Protein AF-B5W670-F1 (afdb_monomer)

Radius of gyration: 33.32 Å; Cα contacts (8 Å, |Δi|>4): 83; chains: 1; bounding box: 75×30×85 Å

pLDDT: mean 88.49, std 16.22, range [33.72, 98.56]

Foldseek 3Di:
DLVCLLVQLVDDDPDSLVSLLVSLVVLVPDPDLQSSQQSLQSSLVSNVVPDDPVSSCVSRPVVSNVPHPVVVVVVVVVVVVVVVVCCVVVVVVVVVVVVVVVVVVVVVVVVVVVVQVVCCVVPNDDDPDDDPDPPPPDDDD

InterPro domains:
  IPR025587 Domain of unknown function DUF4351 [PF14261] (104-135)

Mean predicted aligned error: 9.89 Å

Sequence (141 aa):
MPGLLPFAVLAKTGDRQKLLEQVAAKIDAIADRRTQNNVAASTAILAGLVLEKVLIKRLLRQEIMQESVIYQDIWEEALEKGLQQGLEEGLQQGLQQGLQQGLQQGVTEGEKTLIFRLLNRRLGSLPERSSVKSISYHYPH

Structure (mmCIF, N/CA/C/O backbone):
data_AF-B5W670-F1
#
_entry.id   AF-B5W670-F1
#
loop_
_atom_site.group_PDB
_atom_site.id
_atom_site.type_symbol
_atom_site.label_atom_id
_atom_site.label_alt_id
_atom_site.label_comp_id
_atom_site.label_asym_id
_atom_site.label_entity_id
_atom_site.label_seq_id
_atom_site.pdbx_PDB_ins_code
_atom_site.Cartn_x
_atom_site.Cartn_y
_atom_site.Cartn_z
_atom_site.occupancy
_atom_site.B_iso_or_equiv
_atom_site.auth_seq_id
_atom_site.auth_comp_id
_atom_site.auth_asym_id
_atom_site.auth_atom_id
_atom_site.pdbx_PDB_model_num
ATOM 1 N N . MET A 1 1 ? 18.810 -0.175 -19.215 1.00 72.25 1 MET A N 1
ATOM 2 C CA . MET A 1 1 ? 18.946 0.448 -17.879 1.00 72.25 1 MET A CA 1
ATOM 3 C C . MET A 1 1 ? 17.582 0.466 -17.194 1.00 72.25 1 MET A C 1
ATOM 5 O O . MET A 1 1 ? 16.759 1.300 -17.555 1.00 72.25 1 MET A O 1
ATOM 9 N N . PRO A 1 2 ? 17.309 -0.462 -16.260 1.00 85.81 2 PRO A N 1
ATOM 10 C CA . PRO A 1 2 ? 16.006 -0.576 -15.591 1.00 85.81 2 PRO A CA 1
ATOM 11 C C . PRO A 1 2 ? 15.583 0.669 -14.794 1.00 85.81 2 PRO A C 1
ATOM 13 O O . PRO A 1 2 ? 14.401 0.982 -14.733 1.00 85.81 2 PRO A O 1
ATOM 16 N N . GLY A 1 3 ? 16.541 1.429 -14.248 1.00 89.25 3 GLY A N 1
ATOM 17 C CA . GLY A 1 3 ? 16.265 2.580 -13.376 1.00 89.25 3 GLY A CA 1
ATOM 18 C C . GLY A 1 3 ? 15.556 3.776 -14.028 1.00 89.25 3 GLY A C 1
ATOM 19 O O . GLY A 1 3 ? 15.088 4.653 -13.315 1.00 89.25 3 GLY A O 1
ATOM 20 N N . LEU A 1 4 ? 15.445 3.824 -15.361 1.00 93.69 4 LEU A N 1
ATOM 21 C CA . LEU A 1 4 ? 14.714 4.890 -16.065 1.00 93.69 4 LEU A CA 1
ATOM 22 C C . LEU A 1 4 ? 13.251 4.532 -16.362 1.00 93.69 4 LEU A C 1
ATOM 24 O O . LEU A 1 4 ? 12.469 5.412 -16.717 1.00 93.69 4 LEU A O 1
ATOM 28 N N . LEU A 1 5 ? 12.872 3.259 -16.214 1.00 95.38 5 LEU A N 1
ATOM 29 C CA . LEU A 1 5 ? 11.507 2.792 -16.471 1.00 95.38 5 LEU A CA 1
ATOM 30 C C . LEU A 1 5 ? 10.442 3.534 -15.643 1.00 95.38 5 LEU A C 1
ATOM 32 O O . LEU A 1 5 ? 9.430 3.907 -16.239 1.00 95.38 5 LEU A O 1
ATOM 36 N N . PRO A 1 6 ? 10.668 3.859 -14.352 1.00 96.56 6 PRO A N 1
ATOM 37 C CA . PRO A 1 6 ? 9.687 4.601 -13.567 1.00 96.56 6 PRO A CA 1
ATOM 38 C C . PRO A 1 6 ? 9.381 5.989 -14.137 1.00 96.56 6 PRO A C 1
ATOM 40 O O . PRO A 1 6 ? 8.246 6.438 -14.072 1.00 96.56 6 PRO A O 1
ATOM 43 N N . PHE A 1 7 ? 10.358 6.665 -14.744 1.00 95.81 7 PHE A N 1
ATOM 44 C CA . PHE A 1 7 ? 10.157 7.998 -15.322 1.00 95.81 7 PHE A CA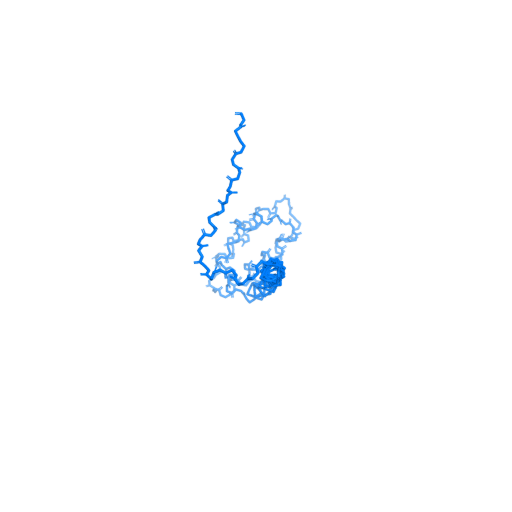 1
ATOM 45 C C . PHE A 1 7 ? 9.478 7.956 -16.691 1.00 95.81 7 PHE A C 1
ATOM 47 O O . PHE A 1 7 ? 8.849 8.933 -17.094 1.00 95.81 7 PHE A O 1
ATOM 54 N N . ALA A 1 8 ? 9.574 6.831 -17.407 1.00 94.94 8 ALA A N 1
ATOM 55 C CA . ALA A 1 8 ? 8.996 6.695 -18.738 1.00 94.94 8 ALA A CA 1
ATOM 56 C C . ALA A 1 8 ? 7.480 6.946 -18.730 1.00 94.94 8 ALA A C 1
ATOM 58 O O . ALA A 1 8 ? 6.968 7.578 -19.648 1.00 94.94 8 ALA A O 1
ATOM 59 N N . VAL A 1 9 ? 6.772 6.541 -17.671 1.00 94.50 9 VAL A N 1
ATOM 60 C CA . VAL A 1 9 ? 5.311 6.724 -17.552 1.00 94.50 9 VAL A CA 1
ATOM 61 C C . VAL A 1 9 ? 4.882 8.197 -17.480 1.00 94.50 9 VAL A C 1
ATOM 63 O O . VAL A 1 9 ? 3.726 8.510 -17.749 1.00 94.50 9 VAL A O 1
ATOM 66 N N . LEU A 1 10 ? 5.810 9.109 -17.169 1.00 94.75 10 LEU A N 1
ATOM 67 C CA . LEU A 1 10 ? 5.571 10.554 -17.113 1.00 94.75 10 LEU A CA 1
ATOM 68 C C . LEU A 1 10 ? 5.786 11.252 -18.466 1.00 94.75 10 LEU A C 1
ATOM 70 O O . LEU A 1 10 ? 5.546 12.456 -18.585 1.00 94.75 10 LEU A O 1
ATOM 74 N N . ALA A 1 11 ? 6.241 10.527 -19.492 1.00 93.31 11 ALA A N 1
ATOM 75 C CA . ALA A 1 11 ? 6.491 11.103 -20.805 1.00 93.31 11 ALA A CA 1
ATOM 76 C C . ALA A 1 11 ? 5.214 11.706 -21.416 1.00 93.31 11 ALA A C 1
ATOM 78 O O . ALA A 1 11 ? 4.104 11.180 -21.283 1.00 93.31 11 ALA A O 1
ATOM 79 N N . LYS A 1 12 ? 5.372 12.815 -22.149 1.00 89.81 12 LYS A N 1
ATOM 80 C CA . LYS A 1 12 ? 4.289 13.377 -22.965 1.00 89.81 12 LYS A CA 1
ATOM 81 C C . LYS A 1 12 ? 4.046 12.453 -24.160 1.00 89.81 12 LYS A C 1
ATOM 83 O O . LYS A 1 12 ? 4.820 12.454 -25.110 1.00 89.81 12 LYS A O 1
ATOM 88 N N . THR A 1 13 ? 2.976 11.666 -24.098 1.00 90.00 13 THR A N 1
ATOM 89 C CA . THR A 1 13 ? 2.548 10.737 -25.154 1.00 90.00 13 THR A CA 1
ATOM 90 C C . THR A 1 13 ? 1.045 10.864 -25.407 1.00 90.00 13 THR A C 1
ATOM 92 O O . THR A 1 13 ? 0.295 11.261 -24.511 1.00 90.00 13 THR A O 1
ATOM 95 N N . GLY A 1 14 ? 0.617 10.526 -26.627 1.00 87.06 14 GLY A N 1
ATOM 96 C CA . GLY A 1 14 ? -0.797 10.437 -27.002 1.00 87.06 14 GLY A CA 1
ATOM 97 C C . GLY A 1 14 ? -1.510 9.217 -26.410 1.00 87.06 14 GLY A C 1
ATOM 98 O O . GLY A 1 14 ? -2.727 9.239 -26.285 1.00 87.06 14 GLY A O 1
ATOM 99 N N . ASP A 1 15 ? -0.760 8.189 -25.995 1.00 93.38 15 ASP A N 1
ATOM 100 C CA . ASP A 1 15 ? -1.303 6.967 -25.394 1.00 93.38 15 ASP A CA 1
ATOM 101 C C . ASP A 1 15 ? -0.427 6.509 -24.217 1.00 93.38 15 ASP A C 1
ATOM 103 O O . ASP A 1 15 ? 0.620 5.873 -24.380 1.00 93.38 15 ASP A O 1
ATOM 107 N N . ARG A 1 16 ? -0.840 6.902 -23.007 1.00 93.44 16 ARG A N 1
ATOM 108 C CA . ARG A 1 16 ? -0.138 6.573 -21.755 1.00 93.44 16 ARG A CA 1
ATOM 109 C C . ARG A 1 16 ? -0.405 5.148 -21.291 1.00 93.44 16 ARG A C 1
ATOM 111 O O . ARG A 1 16 ? 0.464 4.566 -20.648 1.00 93.44 16 ARG A O 1
ATOM 118 N N . GLN A 1 17 ? -1.569 4.586 -21.615 1.00 94.50 17 GLN A N 1
ATOM 119 C CA . GLN A 1 17 ? -1.895 3.215 -21.241 1.00 94.50 17 GLN A CA 1
ATOM 120 C C . GLN A 1 17 ? -0.957 2.248 -21.960 1.00 94.50 17 GLN A C 1
ATOM 122 O O . GLN A 1 17 ? -0.284 1.453 -21.308 1.00 94.50 17 GLN A O 1
ATOM 127 N N . LYS A 1 18 ? -0.838 2.379 -23.283 1.00 95.69 18 LYS A N 1
ATOM 128 C CA . LYS A 1 18 ? 0.070 1.547 -24.075 1.00 95.69 18 LYS A CA 1
ATOM 129 C C . LYS A 1 18 ? 1.525 1.699 -23.635 1.00 95.69 18 LYS A C 1
ATOM 131 O O . LYS A 1 18 ? 2.289 0.735 -23.652 1.00 95.69 18 LYS A O 1
ATOM 136 N N . LEU A 1 19 ? 1.923 2.902 -23.216 1.00 96.12 19 LEU A N 1
ATOM 137 C CA . LEU A 1 19 ? 3.254 3.126 -22.655 1.00 96.12 19 LEU A CA 1
ATOM 138 C C . LEU A 1 19 ? 3.445 2.376 -21.329 1.00 96.12 19 LEU A C 1
ATOM 140 O O . LEU A 1 19 ? 4.474 1.728 -21.152 1.00 96.12 19 LEU A O 1
ATOM 144 N N . LEU A 1 20 ? 2.465 2.416 -20.423 1.00 96.56 20 LEU A N 1
ATOM 145 C CA . LEU A 1 20 ? 2.518 1.666 -19.167 1.00 96.56 20 LEU A CA 1
ATOM 146 C C . LEU A 1 20 ? 2.540 0.149 -19.406 1.00 96.56 20 LEU A C 1
ATOM 148 O O . LEU A 1 20 ? 3.297 -0.544 -18.736 1.00 96.56 20 LEU A O 1
ATOM 152 N N . GLU A 1 21 ? 1.793 -0.363 -20.387 1.00 96.94 21 GLU A N 1
ATOM 153 C CA . GLU A 1 21 ? 1.841 -1.777 -20.795 1.00 96.94 21 GLU A CA 1
ATOM 154 C C . GLU A 1 21 ? 3.256 -2.188 -21.241 1.00 96.94 21 GLU A C 1
ATOM 156 O O . GLU A 1 21 ? 3.786 -3.208 -20.801 1.00 96.94 21 GLU A O 1
ATOM 161 N N . GLN A 1 22 ? 3.915 -1.361 -22.060 1.00 96.62 22 GLN A N 1
ATOM 162 C CA . GLN A 1 22 ? 5.296 -1.603 -22.490 1.00 96.62 22 GLN A CA 1
ATOM 163 C C . GLN A 1 22 ? 6.297 -1.517 -21.336 1.00 96.62 22 GLN A C 1
ATOM 165 O O . GLN A 1 22 ? 7.262 -2.280 -21.294 1.00 96.62 22 GLN A O 1
ATOM 170 N N . VAL A 1 23 ? 6.101 -0.568 -20.418 1.00 97.25 23 VAL A N 1
ATOM 171 C CA . VAL A 1 23 ? 6.943 -0.427 -19.227 1.00 97.25 23 VAL A CA 1
ATOM 172 C C . VAL A 1 23 ? 6.778 -1.646 -18.322 1.00 97.25 23 VAL A C 1
ATOM 174 O O . VAL A 1 23 ? 7.789 -2.221 -17.934 1.00 97.25 23 VAL A O 1
ATOM 177 N N . ALA A 1 24 ? 5.549 -2.095 -18.064 1.00 97.25 24 ALA A N 1
ATOM 178 C CA . ALA A 1 24 ? 5.267 -3.293 -17.277 1.00 97.25 24 ALA A CA 1
ATOM 179 C C . ALA A 1 24 ? 5.950 -4.534 -17.874 1.00 97.25 24 ALA A C 1
ATOM 181 O O . ALA A 1 24 ? 6.702 -5.207 -17.178 1.00 97.25 24 ALA A O 1
ATOM 182 N N . ALA A 1 25 ? 5.829 -4.755 -19.188 1.00 97.00 25 ALA A N 1
ATOM 183 C CA . ALA A 1 25 ? 6.509 -5.866 -19.860 1.00 97.00 25 ALA A CA 1
ATOM 184 C C . ALA A 1 25 ? 8.045 -5.807 -19.723 1.00 97.00 25 ALA A C 1
ATOM 186 O O . ALA A 1 25 ? 8.707 -6.834 -19.571 1.00 97.00 25 ALA A O 1
ATOM 187 N N . LYS A 1 26 ? 8.639 -4.604 -19.748 1.00 97.25 26 LYS A N 1
ATOM 188 C CA . LYS A 1 26 ? 10.084 -4.425 -19.515 1.00 97.25 26 LYS A CA 1
ATOM 189 C C . LYS A 1 26 ? 10.483 -4.687 -18.066 1.00 97.25 26 LYS A C 1
ATOM 191 O O . LYS A 1 26 ? 11.605 -5.131 -17.842 1.00 97.25 26 LYS A O 1
ATOM 196 N N . ILE A 1 27 ? 9.607 -4.392 -17.108 1.00 96.69 27 ILE A N 1
ATOM 197 C CA . ILE A 1 27 ? 9.814 -4.680 -15.685 1.00 96.69 27 ILE A CA 1
ATOM 198 C C . ILE A 1 27 ? 9.751 -6.190 -15.441 1.00 96.69 27 ILE A C 1
ATOM 200 O O . ILE A 1 27 ? 10.632 -6.740 -14.783 1.00 96.69 27 ILE A O 1
ATOM 204 N N . ASP A 1 28 ? 8.782 -6.878 -16.042 1.00 95.50 28 ASP A N 1
ATOM 205 C CA . ASP A 1 28 ? 8.635 -8.335 -15.939 1.00 95.50 28 ASP A CA 1
ATOM 206 C C . ASP A 1 28 ? 9.860 -9.085 -16.491 1.00 95.50 28 ASP A C 1
ATOM 208 O O . ASP A 1 28 ? 10.223 -10.144 -15.988 1.00 95.50 28 ASP A O 1
ATOM 212 N N . ALA A 1 29 ? 10.550 -8.503 -1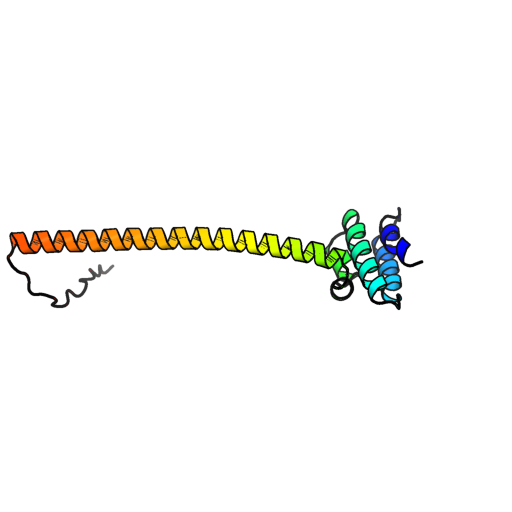7.475 1.00 95.94 29 ALA A N 1
ATOM 213 C CA . ALA A 1 29 ? 11.772 -9.055 -18.057 1.00 95.94 29 ALA A CA 1
ATOM 214 C C . ALA A 1 29 ? 13.052 -8.826 -17.217 1.00 95.94 29 ALA A C 1
ATOM 216 O O . ALA A 1 29 ? 14.134 -9.259 -17.621 1.00 95.94 29 ALA A O 1
ATOM 217 N N . ILE A 1 30 ? 12.982 -8.127 -16.077 1.00 96.19 30 ILE A N 1
ATOM 218 C CA . ILE A 1 30 ? 14.143 -7.903 -15.201 1.00 96.19 30 ILE A CA 1
ATOM 219 C C . ILE A 1 30 ? 14.471 -9.198 -14.442 1.00 96.19 30 ILE A C 1
ATOM 221 O O . ILE A 1 30 ? 13.661 -9.686 -13.663 1.00 96.19 30 ILE A O 1
ATOM 225 N N . ALA A 1 31 ? 15.689 -9.719 -14.627 1.00 95.62 31 ALA A N 1
ATOM 226 C CA . ALA A 1 31 ? 16.132 -10.968 -14.000 1.00 95.62 31 ALA A CA 1
ATOM 227 C C . ALA A 1 31 ? 16.379 -10.851 -12.484 1.00 95.62 31 ALA A C 1
ATOM 229 O O . ALA A 1 31 ? 16.074 -11.775 -11.734 1.00 95.62 31 ALA A O 1
ATOM 230 N N . ASP A 1 32 ? 16.944 -9.730 -12.023 1.00 95.69 32 ASP A N 1
ATOM 231 C CA . ASP A 1 32 ? 17.168 -9.510 -10.594 1.00 95.69 32 ASP A CA 1
ATOM 232 C C . ASP A 1 32 ? 15.854 -9.142 -9.899 1.00 95.69 32 ASP A C 1
ATOM 234 O O . ASP A 1 32 ? 15.304 -8.056 -10.109 1.00 95.69 32 ASP A O 1
ATOM 238 N N . ARG A 1 33 ? 15.378 -10.042 -9.037 1.00 94.31 33 ARG A N 1
ATOM 239 C CA . ARG A 1 33 ? 14.099 -9.911 -8.336 1.00 94.31 33 ARG A CA 1
ATOM 240 C C . ARG A 1 33 ? 14.033 -8.626 -7.509 1.00 94.31 33 ARG A C 1
ATOM 242 O O . ARG A 1 33 ? 13.046 -7.905 -7.581 1.00 94.31 33 ARG A O 1
ATOM 249 N N . ARG A 1 34 ? 15.110 -8.264 -6.804 1.00 93.88 34 ARG A N 1
ATOM 250 C CA . ARG A 1 34 ? 15.149 -7.038 -5.988 1.00 93.88 34 ARG A CA 1
ATOM 251 C C . ARG A 1 34 ? 14.987 -5.780 -6.844 1.00 93.88 34 ARG A C 1
ATOM 253 O O . ARG A 1 34 ? 14.223 -4.880 -6.493 1.00 93.88 34 ARG A O 1
ATOM 260 N N . THR A 1 35 ? 15.687 -5.709 -7.973 1.00 95.69 35 THR A N 1
ATOM 261 C CA . THR A 1 35 ? 15.564 -4.610 -8.937 1.00 95.69 35 THR A CA 1
ATOM 262 C C . THR A 1 35 ? 14.170 -4.579 -9.547 1.00 95.69 35 THR A C 1
ATOM 264 O O . THR A 1 35 ? 13.567 -3.509 -9.597 1.00 95.69 35 THR A O 1
ATOM 267 N N . GLN A 1 36 ? 13.630 -5.728 -9.958 1.00 96.25 36 GLN A N 1
ATOM 268 C CA . GLN A 1 36 ? 12.277 -5.829 -10.501 1.00 96.25 36 GLN A CA 1
ATOM 269 C C . GLN A 1 36 ? 11.245 -5.249 -9.527 1.00 96.25 36 GLN A C 1
ATOM 271 O O . GLN A 1 36 ? 10.452 -4.393 -9.915 1.00 96.25 36 GLN A O 1
ATOM 276 N N . ASN A 1 37 ? 11.305 -5.649 -8.257 1.00 95.94 37 ASN A N 1
ATOM 277 C CA . ASN A 1 37 ? 10.352 -5.240 -7.225 1.00 95.94 37 ASN A CA 1
ATOM 278 C C . ASN A 1 37 ? 10.407 -3.729 -6.976 1.00 95.94 37 ASN A C 1
ATOM 280 O O . ASN A 1 37 ? 9.378 -3.053 -6.975 1.00 95.94 37 ASN A O 1
ATOM 284 N N . ASN A 1 38 ? 11.617 -3.178 -6.837 1.00 95.69 38 ASN A N 1
ATOM 285 C CA . ASN A 1 38 ? 11.818 -1.745 -6.612 1.00 95.69 38 ASN A CA 1
ATOM 286 C C . ASN A 1 38 ? 11.418 -0.891 -7.820 1.00 95.69 38 ASN A C 1
ATOM 288 O O . ASN A 1 38 ? 10.823 0.180 -7.663 1.00 95.69 38 ASN A O 1
ATOM 292 N N . VAL A 1 39 ? 11.718 -1.352 -9.036 1.00 96.56 39 VAL A N 1
ATOM 293 C CA . VAL A 1 39 ? 11.316 -0.653 -10.260 1.00 96.56 39 VAL A CA 1
ATOM 294 C C . VAL A 1 39 ? 9.800 -0.722 -10.437 1.00 96.56 39 VAL A C 1
ATOM 296 O O . VAL A 1 39 ? 9.198 0.297 -10.765 1.00 96.56 39 VAL A O 1
ATOM 299 N N . ALA A 1 40 ? 9.159 -1.861 -10.161 1.00 97.00 40 ALA A N 1
ATOM 300 C CA . ALA A 1 40 ? 7.703 -1.986 -10.189 1.00 97.00 40 ALA A CA 1
ATOM 301 C C . ALA A 1 40 ? 7.033 -1.008 -9.210 1.00 97.00 40 ALA A C 1
ATOM 303 O O . ALA A 1 40 ? 6.167 -0.234 -9.621 1.00 97.00 40 ALA A O 1
ATOM 304 N N . ALA A 1 41 ? 7.488 -0.978 -7.952 1.00 96.44 41 ALA A N 1
ATOM 305 C CA . ALA A 1 41 ? 6.932 -0.113 -6.912 1.00 96.44 41 ALA A CA 1
ATOM 306 C C . ALA A 1 41 ? 7.077 1.377 -7.253 1.00 96.44 41 ALA A C 1
ATOM 308 O O . ALA A 1 41 ? 6.092 2.116 -7.267 1.00 96.44 41 ALA A O 1
ATOM 309 N N . SER A 1 42 ? 8.286 1.817 -7.610 1.00 96.25 42 SER A N 1
ATOM 310 C CA . SER A 1 42 ? 8.527 3.212 -8.006 1.00 96.25 42 SER A CA 1
ATOM 311 C C . SER A 1 42 ? 7.765 3.606 -9.278 1.00 96.25 42 SER A C 1
ATOM 313 O O . SER A 1 42 ? 7.234 4.714 -9.353 1.00 96.25 42 SER A O 1
ATOM 315 N N . THR A 1 43 ? 7.633 2.698 -10.252 1.00 97.19 43 THR A N 1
ATOM 316 C CA . THR A 1 43 ? 6.819 2.932 -11.457 1.00 97.19 43 THR A CA 1
ATOM 317 C C . THR A 1 43 ? 5.346 3.101 -11.103 1.00 97.19 43 THR A C 1
ATOM 319 O O . THR A 1 43 ? 4.710 4.012 -11.623 1.00 97.19 43 THR A O 1
ATOM 322 N N . ALA A 1 44 ? 4.797 2.275 -10.208 1.00 96.69 44 ALA A N 1
ATOM 323 C CA . ALA A 1 44 ? 3.405 2.390 -9.778 1.00 96.69 44 ALA A CA 1
ATOM 324 C C . ALA A 1 44 ? 3.131 3.721 -9.062 1.00 96.69 44 ALA A C 1
ATOM 326 O O . ALA A 1 44 ? 2.107 4.353 -9.327 1.00 96.69 44 ALA A O 1
ATOM 327 N N . ILE A 1 45 ? 4.063 4.174 -8.215 1.00 95.06 45 ILE A N 1
ATOM 328 C CA . ILE A 1 45 ? 3.982 5.473 -7.531 1.00 95.06 45 ILE A CA 1
ATOM 329 C C . ILE A 1 45 ? 3.946 6.617 -8.552 1.00 95.06 45 ILE A C 1
ATOM 331 O O . ILE A 1 45 ? 3.049 7.456 -8.500 1.00 95.06 45 ILE A O 1
ATOM 335 N N . LEU A 1 46 ? 4.873 6.632 -9.517 1.00 96.62 46 LEU A N 1
ATOM 336 C CA . LEU A 1 46 ? 4.929 7.692 -10.530 1.00 96.62 46 LEU A CA 1
ATOM 337 C C . LEU A 1 46 ? 3.755 7.631 -11.513 1.00 96.62 46 LEU A C 1
ATOM 339 O O . LEU A 1 46 ? 3.201 8.668 -11.872 1.00 96.62 46 LEU A O 1
ATOM 343 N N . ALA A 1 47 ? 3.326 6.433 -11.912 1.00 96.69 47 ALA A N 1
ATOM 344 C CA . ALA A 1 47 ? 2.148 6.258 -12.754 1.00 96.69 47 ALA A CA 1
ATOM 345 C C . ALA A 1 47 ? 0.887 6.797 -12.064 1.00 96.69 47 ALA A C 1
ATOM 347 O O . ALA A 1 47 ? 0.044 7.390 -12.732 1.00 96.69 47 ALA A O 1
ATOM 348 N N . GLY A 1 48 ? 0.789 6.673 -10.735 1.00 95.69 48 GLY A N 1
ATOM 349 C CA . GLY A 1 48 ? -0.321 7.203 -9.937 1.00 95.69 48 GLY A CA 1
ATOM 350 C C . GLY A 1 48 ? -0.511 8.718 -10.032 1.00 95.69 48 GLY A C 1
ATOM 351 O O . GLY A 1 48 ? -1.596 9.207 -9.736 1.00 95.69 48 GLY A O 1
ATOM 352 N N . LEU A 1 49 ? 0.504 9.460 -10.488 1.00 95.81 49 LEU A N 1
ATOM 353 C CA . LEU A 1 49 ? 0.417 10.906 -10.707 1.00 95.81 49 LEU A CA 1
ATOM 354 C C . LEU A 1 49 ? -0.329 11.278 -11.997 1.00 95.81 49 LEU A C 1
ATOM 356 O O . LEU A 1 49 ? -0.774 12.414 -12.140 1.00 95.81 49 LEU A O 1
ATOM 360 N N . VAL A 1 50 ? -0.416 10.356 -12.962 1.00 95.38 50 VAL A N 1
ATOM 361 C CA . VAL A 1 50 ? -0.880 10.648 -14.333 1.00 95.38 50 VAL A CA 1
ATOM 362 C C . VAL A 1 50 ? -1.880 9.629 -14.889 1.00 95.38 50 VAL A C 1
ATOM 364 O O . VAL A 1 50 ? -2.418 9.846 -15.975 1.00 95.38 50 VAL A O 1
ATOM 367 N N . LEU A 1 51 ? -2.123 8.521 -14.185 1.00 95.81 51 LEU A N 1
ATOM 368 C CA . LEU A 1 51 ? -2.996 7.422 -14.596 1.00 95.81 51 LEU A CA 1
ATOM 369 C C . LEU A 1 51 ? -3.898 6.962 -13.448 1.00 95.81 51 LEU A C 1
ATOM 371 O O . LEU A 1 51 ? -3.581 7.104 -12.269 1.00 95.81 51 LEU A O 1
ATOM 375 N N . GLU A 1 52 ? -5.023 6.348 -13.807 1.00 95.88 52 GLU A N 1
ATOM 376 C CA . GLU A 1 52 ? -5.969 5.817 -12.833 1.00 95.88 52 GLU A CA 1
ATOM 377 C C . GLU A 1 52 ? -5.436 4.578 -12.108 1.00 95.88 52 GLU A C 1
ATOM 379 O O . GLU A 1 52 ? -4.868 3.654 -12.699 1.00 95.88 52 GLU A O 1
ATOM 384 N N . LYS A 1 53 ? -5.738 4.504 -10.809 1.00 94.81 53 LYS A N 1
ATOM 385 C CA . LYS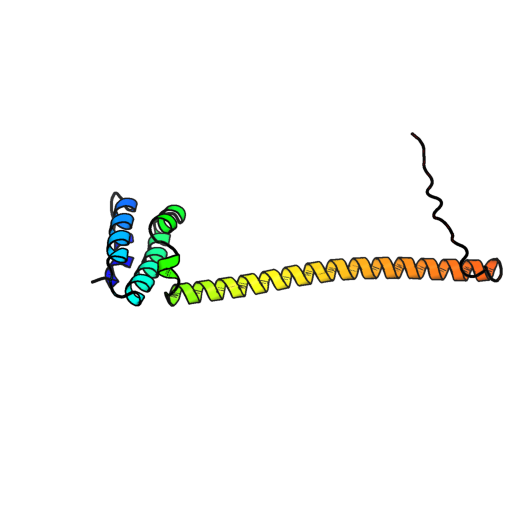 A 1 53 ? -5.345 3.398 -9.926 1.00 94.81 53 LYS A CA 1
ATOM 386 C C . LYS A 1 53 ? -5.778 2.024 -10.446 1.00 94.81 53 LYS A C 1
ATOM 388 O O . LYS A 1 53 ? -5.044 1.054 -10.272 1.00 94.81 53 LYS A O 1
ATOM 393 N N . VAL A 1 54 ? -6.954 1.926 -11.072 1.00 95.56 54 VAL A N 1
ATOM 394 C CA . VAL A 1 54 ? -7.481 0.660 -11.616 1.00 95.56 54 VAL A CA 1
ATOM 395 C C . VAL A 1 54 ? -6.594 0.138 -12.744 1.00 95.56 54 VAL A C 1
ATOM 397 O O . VAL A 1 54 ? -6.286 -1.054 -12.778 1.00 95.56 54 VAL A O 1
ATOM 400 N N . LEU A 1 55 ? -6.142 1.024 -13.635 1.00 94.38 55 LEU A N 1
ATOM 401 C CA . LEU A 1 55 ? -5.237 0.661 -14.720 1.00 94.38 55 LEU A CA 1
ATOM 402 C C . LEU A 1 55 ? -3.874 0.221 -14.176 1.00 94.38 55 LEU A C 1
ATOM 404 O O . LEU A 1 55 ? -3.362 -0.825 -14.569 1.00 94.38 55 LEU A O 1
ATOM 408 N N . ILE A 1 56 ? -3.324 0.980 -13.224 1.00 95.94 56 ILE A N 1
ATOM 409 C CA . ILE A 1 56 ? -2.023 0.682 -12.610 1.00 95.94 56 ILE A CA 1
ATOM 410 C C . ILE A 1 56 ? -2.046 -0.691 -11.943 1.00 95.94 56 ILE A C 1
ATOM 412 O O . ILE A 1 56 ? -1.172 -1.503 -12.213 1.00 95.94 56 ILE A O 1
ATOM 416 N N . LYS A 1 57 ? -3.075 -0.993 -11.141 1.00 94.19 57 LYS A N 1
ATOM 417 C CA . LYS A 1 57 ? -3.208 -2.296 -10.467 1.00 94.19 57 LYS A CA 1
ATOM 418 C C . LYS A 1 57 ? -3.360 -3.473 -11.427 1.00 94.19 57 LYS A C 1
ATOM 420 O O . LYS A 1 57 ? -2.982 -4.588 -11.084 1.00 94.19 57 LYS A O 1
ATOM 425 N N . ARG A 1 58 ? -3.938 -3.245 -12.608 1.00 94.19 58 ARG A N 1
ATOM 426 C CA . ARG A 1 58 ? -4.088 -4.284 -13.633 1.00 94.19 58 ARG A CA 1
ATOM 427 C C . ARG A 1 58 ? -2.750 -4.630 -14.286 1.00 94.19 58 ARG A C 1
ATOM 429 O O . ARG A 1 58 ? -2.514 -5.796 -14.583 1.00 94.19 58 ARG A O 1
ATOM 436 N N . LEU A 1 59 ? -1.913 -3.622 -14.537 1.00 95.00 59 LEU A N 1
ATOM 437 C CA . LEU A 1 59 ? -0.667 -3.767 -15.296 1.00 95.00 59 LEU A CA 1
ATOM 438 C C . LEU A 1 59 ? 0.562 -4.002 -14.409 1.00 95.00 59 LEU A C 1
ATOM 440 O O . LEU A 1 59 ? 1.463 -4.730 -14.805 1.00 95.00 59 LEU A O 1
ATOM 444 N N . LEU A 1 60 ? 0.592 -3.423 -13.208 1.00 95.06 60 LEU A N 1
ATOM 445 C CA . LEU A 1 60 ? 1.653 -3.589 -12.216 1.00 95.06 60 LEU A CA 1
ATOM 446 C C . LEU A 1 60 ? 1.104 -4.370 -11.020 1.00 95.06 60 LEU A C 1
ATOM 448 O O . LEU A 1 60 ? 0.421 -3.829 -10.148 1.00 95.06 60 LEU A O 1
ATOM 452 N N . ARG A 1 61 ? 1.390 -5.672 -11.012 1.00 89.19 61 ARG A N 1
ATOM 453 C CA . ARG A 1 61 ? 0.883 -6.627 -10.021 1.00 89.19 61 ARG A CA 1
ATOM 454 C C . ARG A 1 61 ? 1.481 -6.369 -8.638 1.00 89.19 61 ARG A C 1
ATOM 456 O O . ARG A 1 61 ? 2.690 -6.175 -8.506 1.00 89.19 61 ARG A O 1
ATOM 463 N N . GLN A 1 62 ? 0.645 -6.385 -7.599 1.00 87.19 62 GLN A N 1
ATOM 464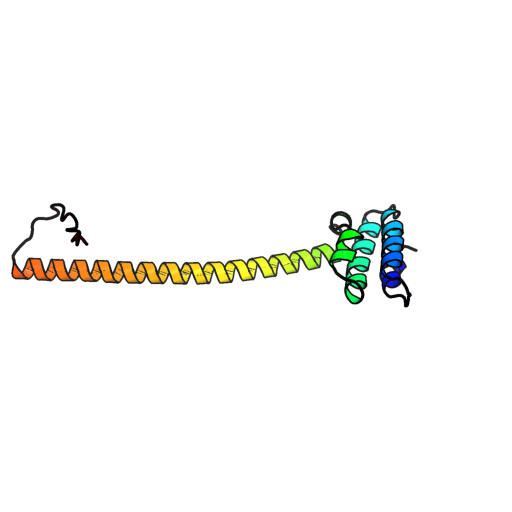 C CA . GLN A 1 62 ? 1.088 -6.078 -6.233 1.00 87.19 62 GLN A CA 1
ATOM 465 C C . GLN A 1 62 ? 2.103 -7.098 -5.711 1.00 87.19 62 GLN A C 1
ATOM 467 O O . GLN A 1 62 ? 3.035 -6.713 -5.017 1.00 87.19 62 GLN A O 1
ATOM 472 N N . GLU A 1 63 ? 1.980 -8.363 -6.104 1.00 88.19 63 GLU A N 1
ATOM 473 C CA . GLU A 1 63 ? 2.860 -9.470 -5.711 1.00 88.19 63 GLU A CA 1
ATOM 474 C C . GLU A 1 63 ? 4.315 -9.242 -6.151 1.00 88.19 63 GLU A C 1
ATOM 476 O O . GLU A 1 63 ? 5.260 -9.701 -5.511 1.00 88.19 63 GLU A O 1
ATOM 481 N N . ILE A 1 64 ? 4.519 -8.487 -7.235 1.00 89.38 64 ILE A N 1
ATOM 482 C CA . ILE A 1 64 ? 5.856 -8.092 -7.681 1.00 89.38 64 ILE A CA 1
ATOM 483 C C . ILE A 1 64 ? 6.418 -7.017 -6.742 1.00 89.38 64 ILE A C 1
ATOM 485 O O . ILE A 1 64 ? 7.590 -7.039 -6.403 1.00 89.38 64 ILE A O 1
ATOM 489 N N . MET A 1 65 ? 5.593 -6.086 -6.271 1.00 92.00 65 MET A N 1
ATOM 490 C CA . MET A 1 65 ? 6.049 -4.930 -5.493 1.00 92.00 65 MET A CA 1
ATOM 491 C C . MET A 1 65 ? 6.267 -5.222 -4.003 1.00 92.00 65 MET A C 1
ATOM 493 O O . MET A 1 65 ? 6.936 -4.434 -3.344 1.00 92.00 65 MET A O 1
ATOM 497 N N . GLN A 1 66 ? 5.733 -6.329 -3.475 1.00 88.44 66 GLN A N 1
ATOM 498 C CA . GLN A 1 66 ? 5.707 -6.638 -2.034 1.00 88.44 66 GLN A CA 1
ATOM 499 C C . GLN A 1 66 ? 7.080 -6.623 -1.343 1.00 88.44 66 GLN A C 1
ATOM 501 O O . GLN A 1 66 ? 7.172 -6.277 -0.168 1.00 88.44 66 GLN A O 1
ATOM 506 N N . GLU A 1 67 ? 8.157 -6.972 -2.047 1.00 89.69 67 GLU A N 1
ATOM 507 C CA . GLU A 1 67 ? 9.509 -6.962 -1.466 1.00 89.69 67 GLU A CA 1
ATOM 508 C C . GLU A 1 67 ? 10.252 -5.629 -1.685 1.00 89.69 67 GLU A C 1
ATOM 510 O O . GLU A 1 67 ? 11.442 -5.521 -1.388 1.00 89.69 67 GLU A O 1
ATOM 515 N N . SER A 1 68 ? 9.599 -4.613 -2.260 1.00 94.56 68 SER A N 1
ATOM 516 C CA . SER A 1 68 ? 10.198 -3.285 -2.367 1.00 94.56 68 SER A CA 1
ATOM 517 C C . SER A 1 68 ? 10.228 -2.607 -1.003 1.00 94.56 68 SER A C 1
ATOM 519 O O . SER A 1 68 ? 9.208 -2.557 -0.322 1.00 94.56 68 SER A O 1
ATOM 521 N N . VAL A 1 69 ? 11.370 -2.005 -0.658 1.00 92.56 69 VAL A N 1
ATOM 522 C CA . VAL A 1 69 ? 11.548 -1.259 0.602 1.00 92.56 69 VAL A CA 1
ATOM 523 C C . VAL A 1 69 ? 10.488 -0.164 0.738 1.00 92.56 69 VAL A C 1
ATOM 525 O O . VAL A 1 69 ? 9.772 -0.119 1.724 1.00 92.56 69 VAL A O 1
ATOM 528 N N . ILE A 1 70 ? 10.283 0.635 -0.313 1.00 91.06 70 ILE A N 1
ATOM 529 C CA . ILE A 1 70 ? 9.283 1.712 -0.294 1.00 91.06 70 ILE A CA 1
ATOM 530 C C . ILE A 1 70 ? 7.856 1.166 -0.151 1.00 91.06 70 ILE A C 1
ATOM 532 O O . ILE A 1 70 ? 7.015 1.796 0.482 1.00 91.06 70 ILE A O 1
ATOM 536 N N . TYR A 1 71 ? 7.557 0.006 -0.745 1.00 92.19 71 TYR A N 1
ATOM 537 C CA . TYR A 1 71 ? 6.234 -0.603 -0.592 1.00 92.19 71 TYR A CA 1
ATOM 538 C C . TYR A 1 71 ? 6.005 -1.083 0.846 1.00 92.19 71 TYR A C 1
ATOM 540 O O . TYR A 1 71 ? 4.908 -0.904 1.368 1.00 92.19 71 TYR A O 1
ATOM 548 N N . GLN A 1 72 ? 7.030 -1.666 1.474 1.00 94.19 72 GLN A N 1
ATOM 549 C CA . GLN A 1 72 ? 6.991 -2.100 2.871 1.00 94.19 72 GLN A CA 1
ATOM 550 C C . GLN A 1 72 ? 6.799 -0.912 3.810 1.00 94.19 72 GLN A C 1
ATOM 552 O O . GLN A 1 72 ? 5.854 -0.940 4.587 1.00 94.19 72 GLN A O 1
ATOM 557 N N . ASP A 1 73 ? 7.575 0.162 3.643 1.00 94.56 73 ASP A N 1
ATOM 558 C CA . ASP A 1 73 ? 7.454 1.376 4.460 1.00 94.56 73 ASP A CA 1
ATOM 559 C C . ASP A 1 73 ? 6.029 1.961 4.396 1.00 94.56 73 ASP A C 1
ATOM 561 O O . ASP A 1 73 ? 5.401 2.231 5.420 1.00 94.56 73 ASP A O 1
ATOM 565 N N . ILE A 1 74 ? 5.469 2.096 3.183 1.00 93.31 74 ILE A N 1
ATOM 566 C CA . ILE A 1 74 ? 4.095 2.597 2.986 1.00 93.31 74 ILE A CA 1
ATOM 567 C C . ILE A 1 74 ? 3.066 1.654 3.627 1.00 93.31 74 ILE A C 1
ATOM 569 O O . ILE A 1 74 ? 2.055 2.108 4.167 1.00 93.31 74 ILE A O 1
ATOM 573 N N . TRP A 1 75 ? 3.280 0.341 3.526 1.00 93.38 75 TRP A N 1
ATOM 574 C CA . TRP A 1 75 ? 2.371 -0.655 4.084 1.00 93.38 75 TRP A CA 1
ATOM 575 C C . TRP A 1 75 ? 2.401 -0.671 5.614 1.00 93.38 75 TRP A C 1
ATOM 577 O O . TRP A 1 75 ? 1.342 -0.730 6.237 1.00 93.38 75 TRP A O 1
ATOM 587 N N . GLU A 1 76 ? 3.586 -0.583 6.214 1.00 95.88 76 GLU A N 1
ATOM 588 C CA . GLU A 1 76 ? 3.778 -0.506 7.662 1.00 95.88 76 GLU A CA 1
ATOM 589 C C . GLU A 1 76 ? 3.117 0.747 8.239 1.00 95.88 76 GLU A C 1
ATOM 591 O O . GLU A 1 76 ? 2.314 0.634 9.164 1.00 95.88 76 GLU A O 1
ATOM 596 N N . GLU A 1 77 ? 3.340 1.918 7.632 1.00 96.38 77 GLU A N 1
ATOM 597 C CA . GLU A 1 77 ? 2.694 3.166 8.056 1.00 96.38 77 GLU A CA 1
ATOM 598 C C . GLU A 1 77 ? 1.161 3.080 7.943 1.00 96.38 77 GLU A C 1
ATOM 600 O O . GLU A 1 77 ? 0.424 3.538 8.822 1.00 96.38 77 GLU A O 1
ATOM 605 N N . ALA A 1 78 ? 0.652 2.478 6.863 1.00 96.69 78 ALA A N 1
ATOM 606 C CA . ALA A 1 78 ? -0.783 2.283 6.680 1.00 96.69 78 ALA A CA 1
ATOM 607 C C . ALA A 1 78 ? -1.377 1.328 7.729 1.00 96.69 78 ALA A C 1
ATOM 609 O O . ALA A 1 78 ? -2.482 1.571 8.220 1.00 96.69 78 ALA A O 1
ATOM 610 N N . LEU A 1 79 ? -0.654 0.260 8.079 1.00 97.88 79 LEU A N 1
ATOM 611 C CA . LEU A 1 79 ? -1.069 -0.704 9.093 1.00 97.88 79 LEU A CA 1
ATOM 612 C C . LEU A 1 79 ? -1.072 -0.078 10.490 1.00 97.88 79 LEU A C 1
ATOM 614 O O . LEU A 1 79 ? -2.039 -0.263 11.225 1.00 97.88 79 LEU A O 1
ATOM 618 N N . GLU A 1 80 ? -0.034 0.683 10.839 1.00 97.94 80 GLU A N 1
ATOM 619 C CA . GLU A 1 80 ? 0.060 1.389 12.118 1.00 97.94 80 GLU A CA 1
ATOM 620 C C . GLU A 1 80 ? -1.104 2.369 12.290 1.00 97.94 80 GLU A C 1
ATOM 622 O O . GLU A 1 80 ? -1.829 2.304 13.285 1.00 97.94 80 GLU A O 1
ATOM 627 N N . LYS A 1 81 ? -1.360 3.210 11.279 1.00 97.62 81 LYS A N 1
ATOM 628 C CA . LYS A 1 81 ? -2.495 4.144 11.288 1.00 97.62 81 LYS A CA 1
ATOM 629 C C . LYS A 1 81 ? -3.831 3.421 11.403 1.00 97.62 81 LYS A C 1
ATOM 631 O O . LYS A 1 81 ? -4.678 3.830 12.194 1.00 97.62 81 LYS A O 1
ATOM 636 N N . GLY A 1 82 ? -4.019 2.346 10.638 1.00 98.44 82 GLY A N 1
ATOM 637 C CA . GLY A 1 82 ? -5.250 1.558 10.675 1.00 98.44 82 GLY A CA 1
ATOM 638 C C . GLY A 1 82 ? -5.483 0.897 12.035 1.00 98.44 82 GLY A C 1
ATOM 639 O O . GLY A 1 82 ? -6.603 0.912 12.542 1.00 98.44 82 GLY A O 1
ATOM 640 N N . LEU A 1 83 ? -4.428 0.362 12.655 1.00 98.50 83 LEU A N 1
ATOM 641 C CA . LEU A 1 83 ? -4.498 -0.237 13.986 1.00 98.50 83 LEU A CA 1
ATOM 642 C C . LEU A 1 83 ? -4.803 0.815 15.054 1.00 98.50 83 LEU A C 1
ATOM 644 O O . LEU A 1 83 ? -5.648 0.575 15.914 1.00 98.50 83 LEU A O 1
ATOM 648 N N . GLN A 1 84 ? -4.147 1.974 14.991 1.00 98.19 84 GLN A N 1
ATOM 649 C CA . GLN A 1 84 ? -4.378 3.067 15.931 1.00 98.19 84 GLN A CA 1
ATOM 650 C C . GLN A 1 84 ? -5.825 3.566 15.857 1.00 98.19 84 GLN A C 1
ATOM 652 O O . GLN A 1 84 ? -6.486 3.654 16.889 1.00 98.19 84 GLN A O 1
ATOM 657 N N . GLN A 1 85 ? -6.332 3.819 14.646 1.00 97.88 85 GLN A N 1
ATOM 658 C CA . GLN A 1 85 ? -7.719 4.241 14.430 1.00 97.88 85 GLN A CA 1
ATOM 659 C C . GLN A 1 85 ? -8.711 3.181 14.918 1.00 97.88 85 GLN A C 1
ATOM 661 O O . GLN A 1 85 ? -9.624 3.493 15.679 1.00 97.88 85 GLN A O 1
ATOM 666 N N . GLY A 1 86 ? -8.501 1.913 14.551 1.00 98.50 86 GLY A N 1
ATOM 667 C CA . GLY A 1 86 ? -9.378 0.823 14.975 1.00 98.50 86 GLY A CA 1
ATOM 668 C C . GLY A 1 86 ? -9.391 0.612 16.492 1.00 98.50 86 GLY A C 1
ATOM 669 O O . GLY A 1 86 ? -10.442 0.327 17.066 1.00 98.50 86 GLY A O 1
ATOM 670 N N . LEU A 1 87 ? -8.244 0.780 17.157 1.00 98.56 87 LEU A N 1
ATOM 671 C CA . LEU A 1 87 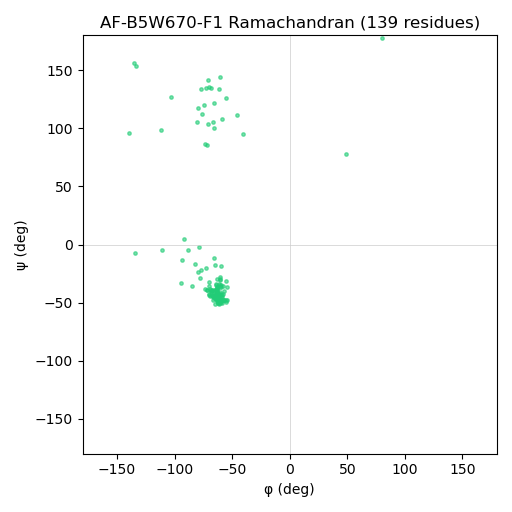? -8.146 0.688 18.612 1.00 98.56 87 LEU A CA 1
ATOM 672 C C . LEU A 1 87 ? -8.856 1.857 19.299 1.00 98.56 87 LEU A C 1
ATOM 674 O O . LEU A 1 87 ? -9.573 1.636 20.272 1.00 98.56 87 LEU A O 1
ATOM 678 N N . GLU A 1 88 ? -8.667 3.080 18.806 1.00 98.19 88 GLU A N 1
ATOM 679 C CA . GLU A 1 88 ? -9.308 4.276 19.356 1.00 98.19 88 GLU A CA 1
ATOM 680 C C . GLU A 1 88 ? -10.834 4.198 19.229 1.00 98.19 88 GLU A C 1
ATOM 682 O O . GLU A 1 88 ? -11.544 4.326 20.230 1.00 98.19 88 GLU A O 1
ATOM 687 N N . GLU A 1 89 ? -11.341 3.891 18.031 1.00 98.06 89 GLU A N 1
ATOM 688 C CA . GLU A 1 89 ? -12.775 3.727 17.784 1.00 98.06 89 GLU A CA 1
ATOM 689 C C . GLU A 1 89 ? -13.361 2.579 18.615 1.00 98.06 89 GLU A C 1
ATOM 691 O O . GLU A 1 89 ? -14.400 2.738 19.262 1.00 98.06 89 GLU A O 1
ATOM 696 N N . GLY A 1 90 ? -12.679 1.430 18.646 1.00 98.56 90 GLY A N 1
ATOM 697 C CA . GLY A 1 90 ? -13.112 0.264 19.411 1.00 98.56 90 GLY A CA 1
ATOM 698 C C . GLY A 1 90 ? -13.153 0.529 20.916 1.00 98.56 90 GLY A C 1
ATOM 699 O O . GLY A 1 90 ? -14.124 0.165 21.585 1.00 98.56 90 GLY A O 1
ATOM 700 N N . LEU A 1 91 ? -12.136 1.207 21.457 1.00 98.56 91 LEU A N 1
ATOM 701 C CA . LEU A 1 91 ? -12.079 1.574 22.870 1.00 98.56 91 LEU A CA 1
ATOM 702 C C . LEU A 1 91 ? -13.171 2.586 23.223 1.00 98.56 91 LEU A C 1
ATOM 704 O O . LEU A 1 91 ? -13.843 2.423 24.240 1.00 98.56 91 LEU A O 1
ATOM 708 N N . GLN A 1 92 ? -13.379 3.603 22.385 1.00 98.19 92 GLN A N 1
ATOM 709 C CA . GLN A 1 92 ? -14.408 4.615 22.608 1.00 98.19 92 GLN A CA 1
ATOM 710 C C . GLN A 1 92 ? -15.810 3.994 22.617 1.00 98.19 92 GLN A C 1
ATOM 712 O O . GLN A 1 92 ? -16.587 4.240 23.544 1.00 98.19 92 GLN A O 1
ATOM 717 N N . GLN A 1 93 ? -16.123 3.156 21.624 1.00 98.00 93 GLN A N 1
ATOM 718 C CA . GLN A 1 93 ? -17.411 2.467 21.540 1.00 98.00 93 GLN A CA 1
ATOM 719 C C . GLN A 1 93 ? -17.609 1.510 22.719 1.00 98.00 93 GLN A C 1
ATOM 721 O O . GLN A 1 93 ? -18.660 1.533 23.363 1.00 98.00 93 GLN A O 1
ATOM 726 N N . GLY A 1 94 ? -16.589 0.710 23.045 1.00 98.56 94 GLY A N 1
ATOM 727 C CA . GLY A 1 94 ? -16.635 -0.225 24.167 1.00 98.56 94 GLY A CA 1
ATOM 728 C C . GLY A 1 94 ? -16.836 0.479 25.510 1.00 98.56 94 GLY A C 1
ATOM 729 O O . GLY A 1 94 ? -17.677 0.063 26.308 1.00 98.56 94 GLY A O 1
ATOM 730 N N . LEU A 1 95 ? -16.127 1.587 25.743 1.00 98.56 95 LEU A N 1
ATOM 731 C CA . LEU A 1 95 ? -16.257 2.379 26.965 1.00 98.56 95 LEU A CA 1
ATOM 732 C C . LEU A 1 95 ? -17.644 3.016 27.077 1.00 98.56 95 LEU A C 1
ATOM 734 O O . LEU A 1 95 ? -18.253 2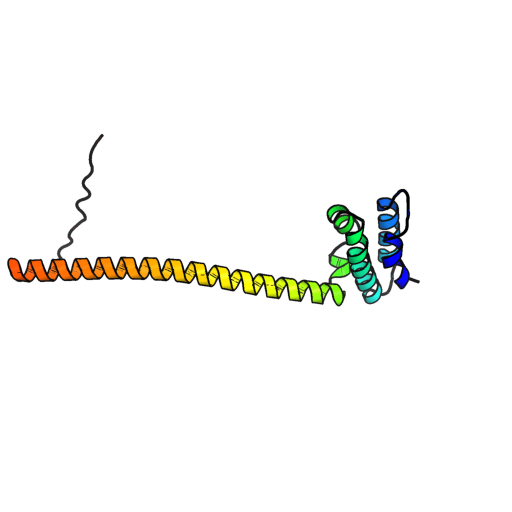.968 28.144 1.00 98.56 95 LEU A O 1
ATOM 738 N N . GLN A 1 96 ? -18.164 3.587 25.988 1.00 98.06 96 GLN A N 1
ATOM 739 C CA . GLN A 1 96 ? -19.486 4.210 25.980 1.00 98.06 96 GLN A CA 1
ATOM 740 C C . GLN A 1 96 ? -20.592 3.189 26.272 1.00 98.06 96 GLN A C 1
ATOM 742 O O . GLN A 1 96 ? -21.453 3.441 27.118 1.00 98.06 96 GLN A O 1
ATOM 747 N N . GLN A 1 97 ? -20.551 2.029 25.612 1.00 97.81 97 GLN A N 1
ATOM 748 C CA . GLN A 1 97 ? -21.519 0.954 25.838 1.00 97.81 97 GLN A CA 1
ATOM 749 C C . GLN A 1 97 ? -21.419 0.407 27.264 1.00 97.81 97 GLN A C 1
ATOM 751 O O . GLN A 1 97 ? -22.437 0.288 27.947 1.00 97.81 97 GLN A O 1
ATOM 756 N N . GLY A 1 98 ? -20.202 0.130 27.738 1.00 98.38 98 GLY A N 1
ATOM 757 C CA . GLY A 1 98 ? -19.969 -0.375 29.090 1.00 98.38 98 GLY A CA 1
ATOM 758 C C . GLY A 1 98 ? -20.432 0.601 30.171 1.00 98.38 98 GLY A C 1
ATOM 759 O O . GLY A 1 98 ? -21.101 0.197 31.121 1.00 98.38 98 GLY A O 1
ATOM 760 N N . LEU A 1 99 ? -20.152 1.897 30.006 1.00 98.38 99 LEU A N 1
ATOM 761 C CA . LEU A 1 99 ? -20.586 2.927 30.947 1.00 98.38 99 LEU A CA 1
ATOM 762 C C . LEU A 1 99 ? -22.112 3.072 30.960 1.00 98.38 99 LEU A C 1
ATOM 764 O O . LEU A 1 99 ? -22.703 3.148 32.034 1.00 98.38 99 LEU A O 1
ATOM 768 N N . GLN A 1 100 ? -22.762 3.077 29.793 1.00 97.75 100 GLN A N 1
ATOM 769 C CA . GLN A 1 100 ? -24.220 3.165 29.707 1.00 97.75 100 GLN A CA 1
ATOM 770 C C . GLN A 1 100 ? -24.899 1.961 30.373 1.00 97.75 100 GLN A C 1
ATOM 772 O O . GLN A 1 100 ? -25.816 2.140 31.177 1.00 97.75 100 GLN A O 1
ATOM 777 N N . GLN A 1 101 ? -24.426 0.746 30.084 1.00 96.94 101 GLN A N 1
ATOM 778 C CA . GLN A 1 101 ? -24.950 -0.474 30.697 1.00 96.94 101 GLN A CA 1
ATOM 779 C C . GLN A 1 101 ? -24.718 -0.482 32.210 1.00 96.94 101 GLN A C 1
ATOM 781 O O . GLN A 1 101 ? -25.650 -0.751 32.966 1.00 96.94 101 GLN A O 1
ATOM 786 N N . GLY A 1 102 ? -23.509 -0.130 32.657 1.00 97.94 102 GLY A N 1
ATOM 787 C CA . GLY A 1 102 ? -23.164 -0.071 34.075 1.00 97.94 102 GLY A CA 1
ATOM 788 C C . GLY A 1 102 ? -23.995 0.959 34.843 1.00 97.94 102 GLY A C 1
ATOM 789 O O . GLY A 1 102 ? -24.512 0.655 35.916 1.00 97.94 102 GLY A O 1
ATOM 790 N N . LEU A 1 103 ? -24.201 2.152 34.276 1.00 97.94 103 LEU A N 1
ATOM 791 C CA . LEU A 1 103 ? -25.069 3.176 34.865 1.00 97.94 103 LEU A CA 1
ATOM 792 C C . LEU A 1 103 ? -26.519 2.696 34.960 1.00 97.94 103 LEU A C 1
ATOM 794 O O . LEU A 1 103 ? -27.142 2.838 36.009 1.00 97.94 103 LEU A O 1
ATOM 798 N N . GLN A 1 104 ? -27.058 2.097 33.897 1.00 96.62 104 GLN A N 1
ATOM 799 C CA . GLN A 1 104 ? -28.443 1.631 33.888 1.00 96.62 104 GLN A CA 1
ATOM 800 C C . GLN A 1 104 ? -28.674 0.472 34.866 1.00 96.62 104 GLN A C 1
ATOM 802 O O . GLN A 1 104 ? -29.687 0.455 35.573 1.00 96.62 104 GLN A O 1
ATOM 807 N N . GLN A 1 105 ? -27.730 -0.468 34.952 1.00 95.44 105 GLN A N 1
ATOM 808 C CA . GLN A 1 105 ? -27.752 -1.538 35.949 1.00 95.44 105 GLN A CA 1
ATOM 809 C C . GLN A 1 105 ? -27.672 -0.962 37.365 1.00 95.44 105 GLN A C 1
ATOM 811 O O . GLN A 1 105 ? -28.533 -1.274 38.185 1.00 95.44 105 GLN A O 1
ATOM 816 N N . GLY A 1 106 ? -26.730 -0.051 37.626 1.00 97.00 106 GLY A N 1
ATOM 817 C CA . GLY A 1 106 ? -26.568 0.584 38.934 1.00 97.00 106 GLY A CA 1
ATOM 818 C C . GLY A 1 106 ? -27.807 1.360 39.390 1.00 97.00 106 GLY A C 1
ATOM 819 O O . GLY A 1 106 ? -28.223 1.231 40.541 1.00 97.00 106 GLY A O 1
ATOM 820 N N . VAL A 1 107 ? -28.449 2.110 38.486 1.00 97.06 107 VAL A N 1
ATOM 821 C CA . VAL A 1 107 ? -29.721 2.800 38.771 1.00 97.06 107 VAL A CA 1
ATOM 822 C C . VAL A 1 107 ? -30.819 1.788 39.092 1.00 97.06 107 VAL A C 1
ATOM 824 O O . VAL A 1 107 ? -31.454 1.889 40.138 1.00 97.06 107 VAL A O 1
ATOM 827 N N . THR A 1 108 ? -30.995 0.767 38.251 1.00 94.81 108 THR A N 1
ATOM 828 C CA . THR A 1 108 ? -32.043 -0.252 38.430 1.00 94.81 108 THR A CA 1
ATOM 829 C C . THR A 1 108 ? -31.869 -1.029 39.741 1.00 94.81 108 THR A C 1
ATOM 831 O O . THR A 1 108 ? -32.837 -1.302 40.454 1.00 94.81 108 THR A O 1
ATOM 834 N N . GLU A 1 109 ? -30.639 -1.417 40.079 1.00 94.25 109 GLU A N 1
ATOM 835 C CA . GLU A 1 109 ? -30.325 -2.118 41.327 1.00 94.25 109 GLU A CA 1
ATOM 836 C C . GLU A 1 109 ? -30.507 -1.214 42.550 1.00 94.25 109 GLU A C 1
ATOM 838 O O . GLU A 1 109 ? -31.064 -1.648 43.567 1.00 94.25 109 GLU A O 1
ATOM 843 N N . GLY A 1 110 ? -30.116 0.059 42.441 1.00 94.88 110 GLY A N 1
ATOM 844 C CA . GLY A 1 110 ? -30.348 1.073 43.464 1.00 94.88 110 GLY A CA 1
ATOM 845 C C . GLY A 1 110 ? -31.837 1.294 43.743 1.00 94.88 110 GLY A C 1
ATOM 846 O O . GLY A 1 110 ? -32.258 1.263 44.903 1.00 94.88 110 GLY A O 1
ATOM 847 N N . GLU A 1 111 ? -32.650 1.440 42.694 1.00 95.50 111 GLU A N 1
ATOM 848 C CA . GLU A 1 111 ? -34.107 1.588 42.779 1.00 95.50 111 GLU A CA 1
ATOM 849 C C . GLU A 1 111 ? -34.767 0.372 43.429 1.00 95.50 111 GLU A C 1
ATOM 851 O O . GLU A 1 111 ? -35.518 0.523 44.396 1.00 95.50 111 GLU A O 1
ATOM 856 N N . LYS A 1 112 ? -34.435 -0.845 42.975 1.00 92.38 112 LYS A N 1
ATOM 857 C CA . LYS A 1 112 ? -34.919 -2.090 43.595 1.00 92.38 112 LYS A CA 1
ATOM 858 C C . LYS A 1 112 ? -34.592 -2.117 45.086 1.00 92.38 112 LYS A C 1
ATOM 860 O O . LYS A 1 112 ? -35.469 -2.371 45.910 1.00 92.38 112 LYS A O 1
ATOM 865 N N . THR A 1 113 ? -33.350 -1.802 45.447 1.00 94.81 113 THR A N 1
ATOM 866 C CA . THR A 1 113 ? -32.882 -1.798 46.840 1.00 94.81 113 THR A CA 1
ATOM 867 C C . THR A 1 113 ? -33.619 -0.768 47.700 1.00 94.81 113 THR A C 1
ATOM 869 O O . THR A 1 113 ? -33.916 -1.023 48.871 1.00 94.81 113 THR A O 1
ATOM 872 N N . LEU A 1 114 ? -33.923 0.410 47.151 1.00 93.12 114 LEU A N 1
ATOM 873 C CA . LEU A 1 114 ? -34.719 1.433 47.831 1.00 93.12 114 LEU A CA 1
ATOM 874 C C . LEU A 1 114 ? -36.166 0.972 48.036 1.00 93.12 114 LEU A C 1
ATOM 876 O O . LEU A 1 114 ? -36.669 1.052 49.157 1.00 93.12 114 LEU A O 1
ATOM 880 N N . ILE A 1 115 ? -36.806 0.433 46.996 1.00 92.69 115 ILE A N 1
ATOM 881 C CA . ILE A 1 115 ? -38.178 -0.088 47.061 1.00 92.69 115 ILE A CA 1
ATOM 882 C C . ILE A 1 115 ? -38.283 -1.191 48.121 1.00 92.69 115 ILE A C 1
ATOM 884 O O . ILE A 1 115 ? -39.153 -1.115 48.989 1.00 92.69 115 ILE A O 1
ATOM 888 N N . PHE A 1 116 ? -37.365 -2.164 48.130 1.00 87.50 116 PHE A N 1
ATOM 889 C CA . PHE A 1 116 ? -37.347 -3.228 49.141 1.00 87.50 116 PHE A CA 1
ATOM 890 C C . PHE A 1 116 ? -37.207 -2.686 50.569 1.00 87.50 116 PHE A C 1
ATOM 892 O O . PHE A 1 116 ? -37.936 -3.119 51.463 1.00 87.50 116 PHE A O 1
ATOM 899 N N . ARG A 1 117 ? -36.322 -1.705 50.798 1.00 89.94 117 ARG A N 1
ATOM 900 C CA . ARG A 1 117 ? -36.172 -1.063 52.117 1.00 89.94 117 ARG A CA 1
ATOM 901 C C . ARG A 1 117 ? -37.451 -0.360 52.570 1.00 89.94 117 ARG A C 1
ATOM 903 O O . ARG A 1 117 ? -37.834 -0.481 53.733 1.00 89.94 117 ARG A O 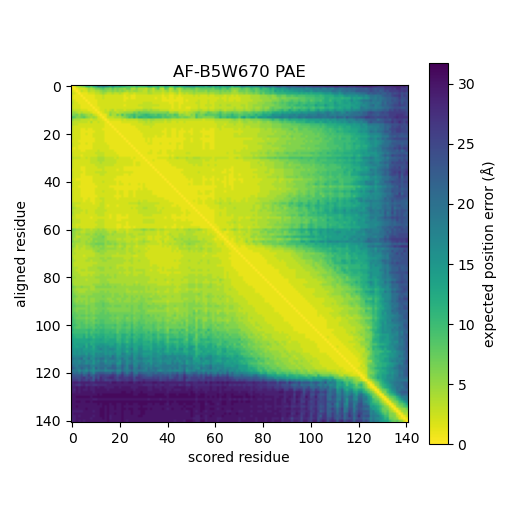1
ATOM 910 N N . LEU A 1 118 ? -38.113 0.364 51.668 1.00 89.88 118 LEU A N 1
ATOM 911 C CA . LEU A 1 118 ? -39.359 1.071 51.973 1.00 89.88 118 LEU A CA 1
ATOM 912 C C . LEU A 1 118 ? -40.507 0.102 52.277 1.00 89.88 118 LEU A C 1
ATOM 914 O O . LEU A 1 118 ? -41.239 0.319 53.244 1.00 89.88 118 LEU A O 1
ATOM 918 N N . LEU A 1 119 ? -40.635 -0.975 51.496 1.00 85.56 119 LEU A N 1
ATOM 919 C CA . LEU A 1 119 ? -41.642 -2.012 51.715 1.00 85.56 119 LEU A CA 1
ATOM 920 C C . LEU A 1 119 ? -41.437 -2.719 53.060 1.00 85.56 119 LEU A C 1
ATOM 922 O O . LEU A 1 119 ? -42.380 -2.785 53.844 1.00 85.56 119 LEU A O 1
ATOM 926 N N . ASN A 1 120 ? -40.210 -3.144 53.378 1.00 83.69 120 ASN A N 1
ATOM 927 C CA . ASN A 1 120 ? -39.898 -3.789 54.659 1.00 83.69 120 ASN A CA 1
ATOM 928 C C . ASN A 1 120 ? -40.180 -2.877 55.864 1.00 83.69 120 ASN A C 1
ATOM 930 O O . ASN A 1 120 ? -40.654 -3.342 56.898 1.00 83.69 120 ASN A O 1
ATOM 934 N N . ARG A 1 121 ? -39.934 -1.564 55.740 1.00 86.19 121 ARG A N 1
ATOM 935 C CA . ARG A 1 121 ? -40.231 -0.599 56.811 1.00 86.19 121 ARG A CA 1
ATOM 936 C C . ARG A 1 121 ? -41.735 -0.390 57.022 1.00 86.19 121 ARG A C 1
ATOM 938 O O . ARG A 1 121 ? -42.145 -0.154 58.153 1.00 86.19 121 ARG A O 1
ATOM 945 N N . ARG A 1 122 ? -42.546 -0.422 55.956 1.00 78.44 122 ARG A N 1
ATOM 946 C CA . ARG A 1 122 ? -44.006 -0.210 56.037 1.00 78.44 122 ARG A CA 1
ATOM 947 C C . ARG A 1 122 ? -44.796 -1.470 56.381 1.00 78.44 122 ARG A C 1
ATOM 949 O O . ARG A 1 122 ? -45.828 -1.347 57.029 1.00 78.44 122 ARG A O 1
ATOM 956 N N . LEU A 1 123 ? -44.364 -2.635 55.901 1.00 76.06 123 LEU A N 1
ATOM 957 C CA . LEU A 1 123 ? -45.149 -3.876 55.928 1.00 76.06 123 LEU A CA 1
ATOM 958 C C . LEU A 1 123 ? -44.587 -4.942 56.888 1.00 76.06 123 LEU A C 1
ATOM 960 O O . LEU A 1 123 ? -45.224 -5.975 57.068 1.00 76.06 123 LEU A O 1
ATOM 964 N N . GLY A 1 124 ? -43.430 -4.703 57.519 1.00 67.06 124 GLY A N 1
ATOM 965 C CA . GLY A 1 124 ? -42.690 -5.741 58.247 1.00 67.06 124 GLY A CA 1
ATOM 966 C C . GLY A 1 124 ? -41.867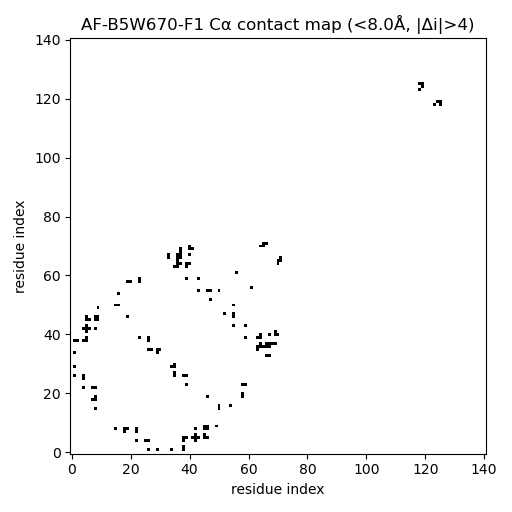 -6.623 57.298 1.00 67.06 124 GLY A C 1
ATOM 967 O O . GLY A 1 124 ? -41.876 -6.409 56.086 1.00 67.06 124 GLY A O 1
ATOM 968 N N . SER A 1 125 ? -41.108 -7.585 57.835 1.00 63.19 125 SER A N 1
ATOM 969 C CA . SER A 1 125 ? -40.187 -8.430 57.056 1.00 63.19 125 SER A CA 1
ATOM 970 C C . SER A 1 125 ? -40.923 -9.208 55.963 1.00 63.19 125 SER A C 1
ATOM 972 O O . SER A 1 125 ? -41.646 -10.162 56.257 1.00 63.19 125 SER A O 1
ATOM 974 N N . LEU A 1 126 ? -40.718 -8.816 54.706 1.00 58.78 126 LEU A N 1
ATOM 975 C CA . LEU A 1 126 ? -41.171 -9.591 53.559 1.00 58.78 126 LEU A CA 1
ATOM 976 C C . LEU A 1 126 ? -40.325 -10.870 53.440 1.00 58.78 126 LEU A C 1
ATOM 978 O O . LEU A 1 126 ? -39.100 -10.794 53.573 1.00 58.78 126 LEU A O 1
ATOM 982 N N . PRO A 1 127 ? -40.943 -12.039 53.193 1.00 55.19 127 PRO A N 1
ATOM 983 C CA . PRO A 1 127 ? -40.212 -13.290 53.055 1.00 55.19 127 PRO A CA 1
ATOM 984 C C . PRO A 1 127 ? -39.233 -13.214 51.879 1.00 55.19 127 PRO A C 1
ATOM 986 O O . PRO A 1 127 ? -39.565 -12.752 50.784 1.00 55.19 127 PRO A O 1
ATOM 989 N N . GLU A 1 128 ? -38.005 -13.664 52.121 1.00 58.50 128 GLU A N 1
ATOM 990 C CA . GLU A 1 128 ? -36.934 -13.660 51.136 1.00 58.50 128 GLU A CA 1
ATOM 991 C C . GLU A 1 128 ? -37.277 -14.628 49.988 1.00 58.50 128 GLU A C 1
ATOM 993 O O . GLU A 1 128 ? -37.519 -15.813 50.199 1.00 58.50 128 GLU A O 1
ATOM 998 N N . ARG A 1 129 ? -37.324 -14.091 48.762 1.00 55.94 129 ARG A N 1
ATOM 999 C CA . ARG A 1 129 ? -37.445 -14.810 47.479 1.00 55.94 129 ARG A CA 1
ATOM 1000 C C . ARG A 1 129 ? -38.552 -15.874 47.405 1.00 55.94 129 ARG A C 1
ATOM 1002 O O . ARG A 1 129 ? -38.286 -17.066 47.298 1.00 55.94 129 ARG A O 1
ATOM 1009 N N . SER A 1 130 ? -39.796 -15.436 47.237 1.00 45.22 130 SER A N 1
ATOM 1010 C CA . SER A 1 130 ? -40.725 -16.167 46.362 1.00 45.22 130 SER A CA 1
ATOM 1011 C C . SER A 1 130 ? -40.843 -15.418 45.039 1.00 45.22 130 SER A C 1
ATOM 1013 O O . SER A 1 130 ? -41.041 -14.209 44.994 1.00 45.22 130 SER A O 1
ATOM 1015 N N . SER A 1 131 ? -40.618 -16.156 43.961 1.00 42.34 131 SER A N 1
ATOM 1016 C CA . SER A 1 131 ? -40.608 -15.755 42.560 1.00 42.34 131 SER A CA 1
ATOM 1017 C C . SER A 1 131 ? -41.733 -14.776 42.209 1.00 42.34 131 SER A C 1
ATOM 1019 O O . SER A 1 131 ? -42.839 -15.192 41.865 1.00 42.34 131 SER A O 1
ATOM 1021 N N . VAL A 1 132 ? -41.455 -13.470 42.224 1.00 41.69 132 VAL A N 1
ATOM 1022 C CA . VAL A 1 132 ? -42.328 -12.497 41.561 1.00 41.69 132 VAL A CA 1
ATOM 1023 C C . VAL A 1 132 ? -42.121 -12.702 40.065 1.00 41.69 132 VAL A C 1
ATOM 1025 O O . VAL A 1 132 ? -41.247 -12.095 39.447 1.00 41.69 132 VAL A O 1
ATOM 1028 N N . LYS A 1 133 ? -42.874 -13.648 39.489 1.00 43.91 133 LYS A N 1
ATOM 1029 C CA . LYS A 1 133 ? -43.034 -13.748 38.041 1.00 43.91 133 LYS A CA 1
ATOM 1030 C C . LYS A 1 133 ? -43.536 -12.391 37.568 1.00 43.91 133 LYS A C 1
ATOM 1032 O O . LYS A 1 133 ? -44.525 -11.880 38.088 1.00 43.91 133 LYS A O 1
ATOM 1037 N N . SER A 1 134 ? -42.819 -11.817 36.611 1.00 41.53 134 SER A N 1
ATOM 1038 C CA . SER A 1 134 ? -43.219 -10.624 35.881 1.00 41.53 134 SER A CA 1
ATOM 1039 C C . SER A 1 134 ? -44.676 -10.766 35.448 1.00 41.53 134 SER A C 1
ATOM 1041 O O . SER A 1 134 ? -44.993 -11.607 34.606 1.00 41.53 134 SER A O 1
ATOM 1043 N N . ILE A 1 135 ? -45.567 -9.965 36.031 1.00 43.03 135 ILE A N 1
ATOM 1044 C CA . ILE A 1 135 ? -46.915 -9.791 35.498 1.00 43.03 135 ILE A CA 1
ATOM 1045 C C . ILE A 1 135 ? -46.743 -8.935 34.244 1.00 43.03 135 ILE A C 1
ATOM 1047 O O . ILE A 1 135 ? -46.768 -7.708 34.290 1.00 43.03 135 ILE A O 1
ATOM 1051 N N . SER A 1 136 ? -46.467 -9.600 33.124 1.00 43.59 136 SER A N 1
ATOM 1052 C CA . SER A 1 136 ? -46.586 -9.008 31.800 1.00 43.59 136 SER A CA 1
ATOM 1053 C C . SER A 1 136 ? -48.068 -8.736 31.565 1.00 43.59 136 SER A C 1
ATOM 1055 O O . SER A 1 136 ? -48.846 -9.662 31.345 1.00 43.59 136 SER A O 1
ATOM 1057 N N . TYR A 1 137 ? -48.465 -7.468 31.643 1.00 40.97 137 TYR A N 1
ATOM 1058 C CA . TYR A 1 137 ? -49.770 -7.028 31.167 1.00 40.97 137 TYR A CA 1
ATOM 1059 C C . TYR A 1 137 ? -49.809 -7.210 29.646 1.00 40.97 137 TYR A C 1
ATOM 1061 O O . TYR A 1 137 ? -49.250 -6.413 28.897 1.00 40.97 137 TYR A O 1
ATOM 1069 N N . HIS A 1 138 ? -50.433 -8.296 29.195 1.00 38.06 138 HIS A N 1
ATOM 1070 C CA . HIS A 1 138 ? -50.798 -8.490 27.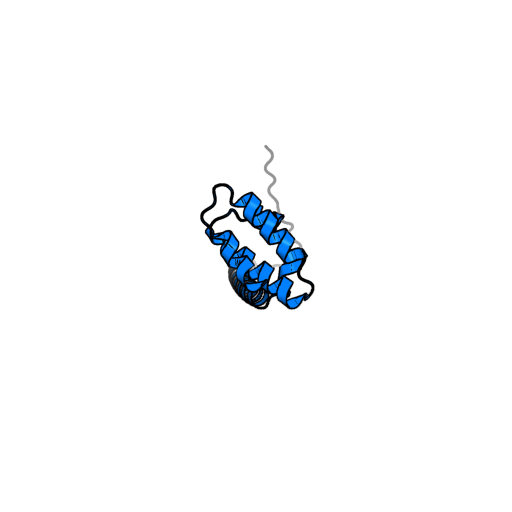799 1.00 38.06 138 HIS A CA 1
ATOM 1071 C C . HIS A 1 138 ? -52.098 -7.718 27.549 1.00 38.06 138 HIS A C 1
ATOM 1073 O O . HIS A 1 138 ? -53.156 -8.125 28.024 1.00 38.06 138 HIS A O 1
ATOM 1079 N N . TYR A 1 139 ? -52.006 -6.581 26.858 1.00 33.72 139 TYR A N 1
ATOM 1080 C CA . TYR A 1 139 ? -53.169 -5.901 26.290 1.00 33.72 139 TYR A CA 1
ATOM 1081 C C . TYR A 1 139 ? -53.553 -6.620 24.989 1.00 33.72 139 TYR A C 1
ATOM 1083 O O . TYR A 1 139 ? -52.729 -6.641 24.073 1.00 33.72 139 TYR A O 1
ATOM 1091 N N . PRO A 1 140 ? -54.753 -7.217 24.880 1.00 50.62 140 PRO A N 1
ATOM 1092 C CA . PRO A 1 140 ? -55.246 -7.702 23.602 1.00 50.62 140 PRO A CA 1
ATOM 1093 C C . PRO A 1 140 ? -55.754 -6.515 22.768 1.00 50.62 140 PRO A C 1
ATOM 1095 O O . PRO A 1 140 ? -56.445 -5.637 23.291 1.00 50.62 140 PRO A O 1
ATOM 1098 N N . HIS A 1 141 ? -55.364 -6.493 21.492 1.00 47.31 141 HIS A N 1
ATOM 1099 C CA . HIS A 1 141 ? -55.992 -5.681 20.447 1.00 47.31 141 HIS A CA 1
ATOM 1100 C C . HIS A 1 141 ? -57.332 -6.286 20.027 1.00 47.31 141 HIS A C 1
ATOM 1102 O O . HIS A 1 141 ? -57.428 -7.536 20.026 1.00 47.31 141 HIS A O 1
#

Solvent-accessible surface area (backbone atoms only — not comparable to full-atom values): 8208 Å² total; per-residue (Å²): 122,72,88,53,53,33,59,57,59,72,56,95,64,98,56,60,66,66,48,43,52,55,44,36,55,56,42,72,66,41,83,54,62,71,60,26,9,40,43,47,38,50,24,50,57,51,32,56,76,82,47,58,66,72,60,45,54,72,60,52,52,64,83,54,18,61,82,10,67,70,48,41,54,56,48,50,55,51,49,51,52,51,50,52,51,52,51,52,54,50,50,52,53,50,50,54,52,51,51,52,52,51,50,54,50,51,51,53,52,51,49,51,53,50,52,51,54,52,47,35,73,75,73,43,88,69,78,84,85,71,87,80,70,81,82,74,83,79,80,84,130

Organism: NCBI:txid513049

Secondary structure (DSSP, 8-state):
-GGGHHHHTTS--S-HHHHHHHHHHHHHT-S-HHHHHHHHHHHHHHHTTTS-HHHHHHHS-HHHHTT-HHHHHHHHHHHHHHHHHHHHHHHHHHHHHHHHHHHHHHHHHHHHHHHHHHHHHHHS-PPS-------------